Protein AF-A0A2S9G5D5-F1 (afdb_monomer)

Mean predicted aligned error: 4.64 Å

Structure (mmCIF, N/CA/C/O backbone):
data_AF-A0A2S9G5D5-F1
#
_entry.id   AF-A0A2S9G5D5-F1
#
loop_
_atom_site.group_PDB
_atom_site.id
_atom_site.type_symbol
_atom_site.label_atom_id
_atom_site.label_alt_id
_atom_site.label_comp_id
_atom_site.label_asym_id
_atom_site.label_entity_id
_atom_site.label_seq_id
_atom_site.pdbx_PDB_ins_code
_atom_site.Cartn_x
_atom_site.Cartn_y
_atom_site.Cartn_z
_atom_site.occupancy
_atom_site.B_iso_or_equiv
_atom_site.auth_seq_id
_atom_site.auth_comp_id
_atom_site.auth_asym_id
_atom_site.auth_atom_id
_atom_site.pdbx_PDB_model_num
ATOM 1 N N . LEU A 1 1 ? -2.146 10.974 9.707 1.00 91.75 1 LEU A N 1
ATOM 2 C CA . LEU A 1 1 ? -1.515 9.667 9.412 1.00 91.75 1 LEU A CA 1
ATOM 3 C C . LEU A 1 1 ? -0.293 9.551 10.305 1.00 91.75 1 LEU A C 1
ATOM 5 O O . LEU A 1 1 ? 0.317 10.583 10.541 1.00 91.75 1 LEU A O 1
ATOM 9 N N . ASP A 1 2 ? 0.023 8.366 10.815 1.00 93.88 2 ASP A N 1
ATOM 10 C CA . ASP A 1 2 ? 1.192 8.127 11.666 1.00 93.88 2 ASP A CA 1
ATOM 11 C C . ASP A 1 2 ? 2.454 7.953 10.800 1.00 93.88 2 ASP A C 1
ATOM 13 O O . ASP A 1 2 ? 2.548 6.944 10.091 1.00 93.88 2 ASP A O 1
ATOM 17 N N . PRO A 1 3 ? 3.412 8.902 10.819 1.00 92.12 3 PRO A N 1
ATOM 18 C CA . PRO A 1 3 ? 4.652 8.791 10.055 1.00 92.12 3 PRO A CA 1
ATOM 19 C C . PRO A 1 3 ? 5.726 7.963 10.772 1.00 92.12 3 PRO A C 1
ATOM 21 O O . PRO A 1 3 ? 6.771 7.687 10.191 1.00 92.12 3 PRO A O 1
ATOM 24 N N . LYS A 1 4 ? 5.509 7.602 12.043 1.00 91.75 4 LYS A N 1
ATOM 25 C CA . LYS A 1 4 ? 6.465 6.846 12.865 1.00 91.75 4 LYS A CA 1
ATOM 26 C C . LYS A 1 4 ? 6.111 5.361 12.944 1.00 91.75 4 LYS A C 1
ATOM 28 O O . LYS A 1 4 ? 6.740 4.622 13.701 1.00 91.75 4 LYS A O 1
ATOM 33 N N . PHE A 1 5 ? 5.110 4.921 12.185 1.00 92.31 5 PHE A N 1
ATOM 34 C CA . PHE A 1 5 ? 4.703 3.527 12.150 1.00 92.31 5 PHE A CA 1
ATOM 35 C C . PHE A 1 5 ? 5.832 2.627 11.626 1.00 92.31 5 PHE A C 1
ATOM 37 O O . PHE A 1 5 ? 6.459 2.895 10.601 1.00 92.31 5 PHE A O 1
ATOM 44 N N . SER A 1 6 ? 6.045 1.512 12.318 1.00 91.81 6 SER A N 1
ATOM 45 C CA . SER A 1 6 ? 6.943 0.431 11.932 1.00 91.81 6 SER A CA 1
ATOM 46 C C . SER A 1 6 ? 6.198 -0.904 11.936 1.00 91.81 6 SER A C 1
ATOM 48 O O . SER A 1 6 ? 5.195 -1.100 12.630 1.00 91.81 6 SER A O 1
ATOM 50 N N . ASN A 1 7 ? 6.731 -1.880 11.204 1.00 90.94 7 ASN A N 1
ATOM 51 C CA . ASN A 1 7 ? 6.224 -3.251 11.211 1.00 90.94 7 ASN A CA 1
ATOM 52 C C . ASN A 1 7 ? 6.384 -3.958 12.564 1.00 90.94 7 ASN A C 1
ATOM 54 O O . ASN A 1 7 ? 5.748 -4.984 12.788 1.00 90.94 7 ASN A O 1
ATOM 58 N N . SER A 1 8 ? 7.151 -3.388 13.497 1.00 89.19 8 SER A N 1
ATOM 59 C CA . SER A 1 8 ? 7.199 -3.843 14.889 1.00 89.19 8 SER A CA 1
ATOM 60 C C . SER A 1 8 ? 6.023 -3.345 15.746 1.00 89.19 8 SER A C 1
ATOM 62 O O . SER A 1 8 ? 5.735 -3.943 16.781 1.00 89.19 8 SER A O 1
ATOM 64 N N . ASN A 1 9 ? 5.300 -2.289 15.347 1.00 84.38 9 ASN A N 1
ATOM 65 C CA . ASN A 1 9 ? 4.185 -1.749 16.137 1.00 84.38 9 ASN A CA 1
ATOM 66 C C . ASN A 1 9 ? 2.974 -2.681 16.086 1.00 84.38 9 ASN A C 1
ATOM 68 O O . ASN A 1 9 ? 2.403 -2.864 15.016 1.00 84.38 9 ASN A O 1
ATOM 72 N N . ALA A 1 10 ? 2.520 -3.237 17.211 1.00 74.56 10 ALA A N 1
ATOM 73 C CA . ALA A 1 10 ? 1.380 -4.163 17.233 1.00 74.56 10 ALA A CA 1
ATOM 74 C C . ALA A 1 10 ? 0.070 -3.556 16.688 1.00 74.56 10 ALA A C 1
ATOM 76 O O . ALA A 1 10 ? -0.690 -4.252 16.021 1.00 74.56 10 ALA A O 1
ATOM 77 N N . GLN A 1 11 ? -0.183 -2.269 16.944 1.00 79.75 11 GLN A N 1
ATOM 78 C CA . GLN A 1 11 ? -1.345 -1.514 16.464 1.00 79.75 11 GLN A CA 1
ATOM 79 C C . GLN A 1 11 ? -0.932 -0.074 16.123 1.00 79.75 11 GLN A C 1
ATOM 81 O O . GLN A 1 11 ? 0.080 0.422 16.618 1.00 79.75 11 GLN A O 1
ATOM 86 N N . THR A 1 12 ? -1.718 0.606 15.285 1.00 83.06 12 THR A N 1
ATOM 87 C CA . THR A 1 12 ? -1.602 2.067 15.109 1.00 83.06 12 THR A CA 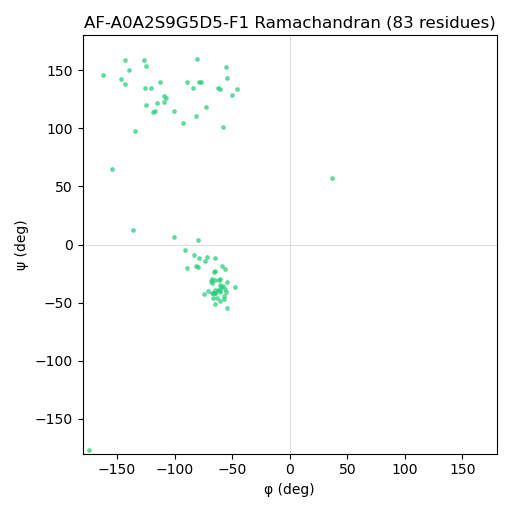1
ATOM 88 C C . THR A 1 12 ? -2.263 2.759 16.294 1.00 83.06 12 THR A C 1
ATOM 90 O O . THR A 1 12 ? -3.326 2.308 16.719 1.00 83.06 12 THR A O 1
ATOM 93 N N . SER A 1 13 ? -1.657 3.838 16.806 1.00 86.00 13 SER A N 1
ATOM 94 C CA . SER A 1 13 ? -2.290 4.654 17.852 1.00 86.00 13 SER A CA 1
ATOM 95 C C . SER A 1 13 ? -3.681 5.119 17.407 1.00 86.00 13 SER A C 1
ATOM 97 O O . SER A 1 13 ? -3.884 5.450 16.236 1.00 86.00 13 SER A O 1
ATOM 99 N N . SER A 1 14 ? -4.626 5.173 18.349 1.00 87.62 14 SER A N 1
ATOM 100 C CA . SER A 1 14 ? -5.970 5.720 18.133 1.00 87.62 14 SER A CA 1
ATOM 101 C C . SER A 1 14 ? -5.962 7.182 17.684 1.00 87.62 14 SER A C 1
ATOM 103 O O . SER A 1 14 ? -6.940 7.637 17.100 1.00 87.62 14 SER A O 1
ATOM 105 N N . ASP A 1 15 ? -4.855 7.894 17.898 1.00 93.44 15 ASP A N 1
ATOM 106 C CA . ASP A 1 15 ? -4.690 9.294 17.495 1.00 93.44 15 ASP A CA 1
ATOM 107 C C . ASP A 1 15 ? -4.553 9.464 15.971 1.00 93.44 15 ASP A C 1
ATOM 109 O O . ASP A 1 15 ? -4.603 10.581 15.454 1.00 93.44 15 ASP A O 1
ATOM 113 N N . TYR A 1 16 ? -4.376 8.365 15.224 1.00 93.38 16 TYR A N 1
ATOM 114 C CA . TYR A 1 16 ? -4.193 8.395 13.776 1.00 93.38 16 TYR A CA 1
ATOM 115 C C . TYR A 1 16 ? -5.185 7.494 13.034 1.00 93.38 16 TYR A C 1
ATOM 117 O O . TYR A 1 16 ? -5.337 6.310 13.316 1.00 93.38 16 TYR A O 1
ATOM 125 N N . HIS A 1 17 ? -5.762 8.028 11.955 1.00 92.00 17 HIS A N 1
ATOM 126 C CA . HIS A 1 17 ? -6.656 7.283 11.057 1.00 92.00 17 HIS A CA 1
ATOM 127 C C . HIS A 1 17 ? -5.941 6.269 10.140 1.00 92.00 17 HIS A C 1
ATOM 129 O O . HIS A 1 17 ? -6.579 5.429 9.511 1.00 92.00 17 HIS A O 1
ATOM 135 N N . GLY A 1 18 ? -4.615 6.344 10.024 1.00 93.75 18 GLY A N 1
ATOM 136 C CA . GLY A 1 18 ? -3.831 5.570 9.061 1.00 93.75 18 GLY A CA 1
ATOM 137 C C . GLY A 1 18 ? -2.335 5.766 9.265 1.00 93.75 18 GLY A C 1
ATOM 138 O O . GLY A 1 18 ? -1.933 6.474 10.186 1.00 93.75 18 GLY A O 1
ATOM 139 N N . VAL A 1 19 ? -1.523 5.157 8.405 1.00 95.25 19 VAL A N 1
ATOM 140 C CA . VAL A 1 19 ? -0.055 5.123 8.512 1.00 95.25 19 VAL A CA 1
ATOM 141 C C . VAL A 1 19 ? 0.586 5.659 7.235 1.00 95.25 19 VAL A C 1
ATOM 143 O O . VAL A 1 19 ? -0.026 5.577 6.171 1.00 95.25 19 VAL A O 1
ATOM 146 N N . VAL A 1 20 ? 1.800 6.192 7.347 1.00 96.19 20 VAL A N 1
ATOM 147 C CA . VAL A 1 20 ? 2.676 6.479 6.201 1.00 96.19 20 VAL A CA 1
ATOM 148 C C . VAL A 1 20 ? 3.820 5.476 6.247 1.00 96.19 20 VAL A C 1
ATOM 150 O O . VAL A 1 20 ? 4.443 5.313 7.293 1.00 96.19 20 VAL A O 1
ATOM 153 N N . VAL A 1 21 ? 4.059 4.776 5.140 1.00 94.81 21 VAL A N 1
ATOM 154 C CA . VAL A 1 21 ? 5.078 3.725 5.044 1.00 94.81 21 VAL A CA 1
ATOM 155 C C . VAL A 1 21 ? 5.803 3.807 3.710 1.00 94.81 21 VAL A C 1
ATOM 157 O O . VAL A 1 21 ? 5.222 4.222 2.710 1.00 94.81 21 VAL A O 1
ATOM 160 N N . THR A 1 22 ? 7.068 3.402 3.694 1.00 93.62 22 THR A N 1
ATOM 161 C CA . THR A 1 22 ? 7.854 3.290 2.461 1.00 93.62 22 THR A CA 1
ATOM 162 C C . THR A 1 22 ? 7.544 1.986 1.725 1.00 93.62 22 THR A C 1
ATOM 164 O O . THR A 1 22 ? 7.114 1.002 2.337 1.00 93.62 22 THR A O 1
ATOM 167 N N . TYR A 1 23 ? 7.842 1.928 0.423 1.00 93.44 23 TYR A N 1
ATOM 168 C CA . TYR A 1 23 ? 7.760 0.679 -0.346 1.00 93.44 23 TYR A CA 1
ATOM 169 C C . TYR A 1 23 ? 8.598 -0.441 0.278 1.00 93.44 23 TYR A C 1
ATOM 171 O O . TYR A 1 23 ? 8.118 -1.562 0.408 1.00 93.44 23 TYR A O 1
ATOM 179 N N . ALA A 1 24 ? 9.805 -0.129 0.759 1.00 92.25 24 ALA A N 1
ATOM 180 C CA . ALA A 1 24 ? 10.662 -1.097 1.441 1.00 92.25 24 ALA A CA 1
ATOM 181 C C . ALA A 1 24 ? 10.032 -1.636 2.741 1.00 92.25 24 ALA A C 1
ATOM 183 O O . ALA A 1 24 ? 10.126 -2.831 3.026 1.00 92.25 24 ALA A O 1
ATOM 184 N N . GLN A 1 25 ? 9.354 -0.784 3.521 1.00 93.75 25 GLN A N 1
ATOM 185 C CA . GLN A 1 25 ? 8.623 -1.235 4.707 1.00 93.75 25 GLN A CA 1
ATOM 186 C C . GLN A 1 25 ? 7.485 -2.185 4.323 1.00 93.75 25 GLN A C 1
ATOM 188 O O . GLN A 1 25 ? 7.381 -3.254 4.928 1.00 93.75 25 GLN A O 1
ATOM 193 N N . VAL A 1 26 ? 6.693 -1.854 3.298 1.00 94.62 26 VAL A N 1
ATOM 194 C CA . VAL A 1 26 ? 5.623 -2.739 2.803 1.00 94.62 26 VAL A CA 1
ATOM 195 C C . VAL A 1 26 ? 6.202 -4.069 2.324 1.00 94.62 26 VAL A C 1
ATOM 197 O O . VAL A 1 26 ? 5.754 -5.122 2.769 1.00 94.62 26 VAL A O 1
ATOM 200 N N . ALA A 1 27 ? 7.253 -4.023 1.501 1.00 93.81 27 ALA A N 1
ATOM 201 C CA . ALA A 1 27 ? 7.924 -5.199 0.954 1.00 93.81 27 ALA A CA 1
ATOM 202 C C . ALA A 1 27 ? 8.514 -6.123 2.022 1.00 93.81 27 ALA A C 1
ATOM 204 O O . ALA A 1 27 ? 8.558 -7.333 1.821 1.00 93.81 27 ALA A O 1
ATOM 205 N N . SER A 1 28 ? 8.922 -5.588 3.176 1.00 94.25 28 SER A N 1
ATOM 206 C CA . SER A 1 28 ? 9.438 -6.426 4.260 1.00 94.25 28 SER A CA 1
ATOM 207 C C . SER A 1 28 ? 8.372 -7.337 4.887 1.00 94.25 28 SER A C 1
ATOM 209 O O . SER A 1 28 ? 8.734 -8.399 5.382 1.00 94.25 28 SER A O 1
ATOM 211 N N . HIS A 1 29 ? 7.090 -6.932 4.901 1.00 95.12 29 HIS A N 1
ATOM 212 C CA . HIS A 1 29 ? 5.987 -7.672 5.540 1.00 95.12 29 HIS A CA 1
ATOM 213 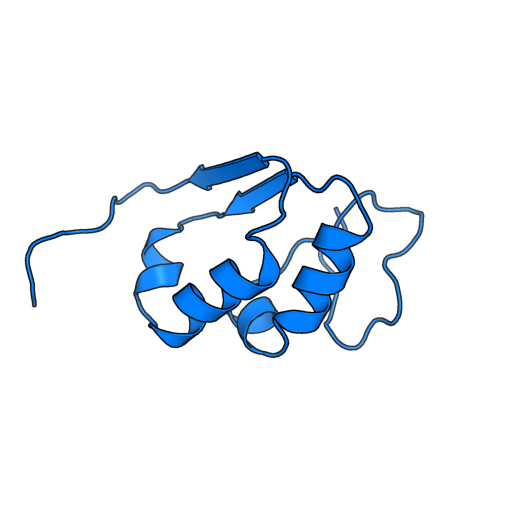C C . HIS A 1 29 ? 4.610 -7.365 4.893 1.00 95.12 29 HIS A C 1
ATOM 215 O O . HIS A 1 29 ? 3.719 -6.827 5.564 1.00 95.12 29 HIS A O 1
ATOM 221 N N . PRO A 1 30 ? 4.378 -7.716 3.615 1.00 95.81 30 PRO A N 1
ATOM 222 C CA . PRO A 1 30 ? 3.164 -7.333 2.882 1.00 95.81 30 PRO A CA 1
ATOM 223 C C . PRO A 1 30 ? 1.868 -7.869 3.513 1.00 95.81 30 PRO A C 1
ATOM 225 O O . PRO A 1 30 ? 0.905 -7.114 3.676 1.00 95.81 30 PRO A O 1
ATOM 228 N N . ALA A 1 31 ? 1.867 -9.116 3.998 1.00 95.56 31 ALA A N 1
ATOM 229 C CA . ALA A 1 31 ? 0.718 -9.732 4.667 1.00 95.56 31 ALA A CA 1
ATOM 230 C C . ALA A 1 31 ? 0.172 -8.916 5.855 1.00 95.56 31 ALA A C 1
ATOM 232 O O . ALA A 1 31 ? -1.033 -8.901 6.103 1.00 95.56 31 ALA A O 1
ATOM 233 N N . ARG A 1 32 ? 1.031 -8.192 6.585 1.00 93.44 32 ARG A N 1
ATOM 234 C CA . ARG A 1 32 ? 0.611 -7.320 7.695 1.00 93.44 32 ARG A CA 1
ATOM 235 C C . ARG A 1 32 ? -0.258 -6.164 7.207 1.00 93.44 32 ARG A C 1
ATOM 237 O O . ARG A 1 32 ? -1.243 -5.801 7.854 1.00 93.44 32 ARG A O 1
ATOM 244 N N . HIS A 1 33 ? 0.126 -5.578 6.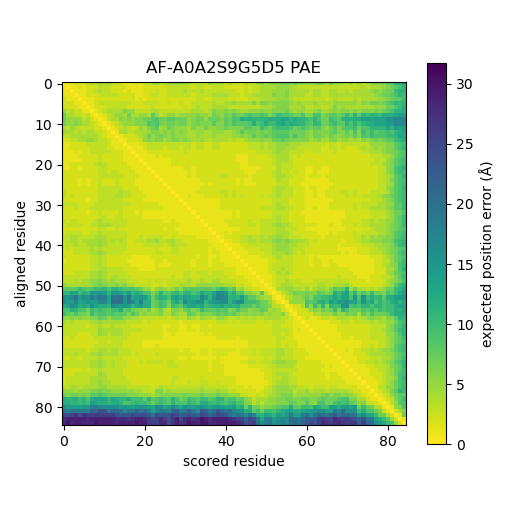079 1.00 95.44 33 HIS A N 1
ATOM 245 C CA . HIS A 1 33 ? -0.626 -4.508 5.441 1.00 95.44 33 HIS A CA 1
ATOM 246 C C . HIS A 1 33 ? -1.917 -5.053 4.830 1.00 95.44 33 HIS A C 1
ATOM 248 O O . HIS A 1 33 ? -2.959 -4.444 5.055 1.00 95.44 33 HIS A O 1
ATOM 254 N N . ARG A 1 34 ? -1.883 -6.243 4.211 1.00 96.62 34 ARG A N 1
ATOM 255 C CA . ARG A 1 34 ? -3.082 -6.942 3.720 1.00 96.62 34 ARG A CA 1
ATOM 256 C C . ARG A 1 34 ? -4.123 -7.135 4.817 1.00 96.62 34 ARG A C 1
ATOM 258 O O . ARG A 1 34 ? -5.232 -6.631 4.694 1.00 96.62 34 ARG A O 1
ATOM 265 N N . VAL A 1 35 ? -3.741 -7.742 5.945 1.00 94.44 35 VAL A N 1
ATOM 266 C CA . VAL A 1 35 ? -4.645 -7.953 7.093 1.00 94.44 35 VAL A CA 1
ATOM 267 C C . VAL A 1 35 ? -5.252 -6.632 7.577 1.00 94.44 35 VAL A C 1
ATOM 269 O O . VAL A 1 35 ? -6.421 -6.576 7.957 1.00 94.44 35 VAL A O 1
ATOM 272 N N . ARG A 1 36 ? -4.487 -5.535 7.573 1.00 91.19 36 ARG A N 1
ATOM 273 C CA . ARG A 1 36 ? -5.021 -4.213 7.931 1.00 91.19 36 ARG A CA 1
ATOM 274 C C . ARG A 1 36 ? -6.045 -3.717 6.905 1.00 91.19 36 ARG A C 1
ATOM 276 O O . ARG A 1 36 ? -7.082 -3.196 7.317 1.00 91.19 36 ARG A O 1
ATOM 283 N N . THR A 1 37 ? -5.722 -3.844 5.621 1.00 95.75 37 THR A N 1
ATOM 284 C CA . THR A 1 37 ? -6.546 -3.415 4.485 1.00 95.75 37 THR A CA 1
ATOM 285 C C . THR A 1 37 ? -7.853 -4.206 4.407 1.00 95.75 37 THR A C 1
ATOM 287 O O . THR A 1 37 ? -8.897 -3.611 4.174 1.00 95.75 37 THR A O 1
ATOM 290 N N . GLU A 1 38 ? -7.826 -5.510 4.682 1.00 95.56 38 GLU A N 1
ATOM 291 C CA . GLU A 1 38 ? -9.014 -6.377 4.730 1.00 95.56 38 GLU A CA 1
ATOM 292 C C . GLU A 1 38 ? -9.941 -6.010 5.900 1.00 95.56 38 GLU A C 1
ATOM 294 O O . GLU A 1 38 ? -11.160 -5.936 5.754 1.00 95.56 38 GLU A O 1
ATOM 299 N N . ASN A 1 39 ? -9.370 -5.729 7.077 1.00 93.50 39 ASN A N 1
ATOM 300 C CA . ASN A 1 39 ? -10.147 -5.470 8.293 1.00 93.50 39 ASN A CA 1
ATOM 301 C C . ASN A 1 39 ? -10.740 -4.053 8.375 1.00 93.50 39 ASN A C 1
ATOM 303 O O . ASN A 1 39 ? -11.533 -3.768 9.277 1.00 93.50 39 ASN A O 1
ATOM 307 N N . ARG A 1 40 ? -10.334 -3.126 7.500 1.00 91.44 40 ARG A N 1
A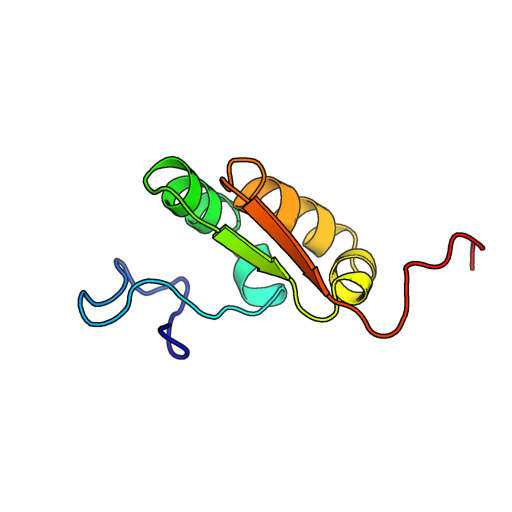TOM 308 C CA . ARG A 1 40 ? -10.789 -1.727 7.526 1.00 91.44 40 ARG A CA 1
ATOM 309 C C . ARG A 1 40 ? -10.960 -1.190 6.115 1.00 91.44 40 ARG A C 1
ATOM 311 O O . ARG A 1 40 ? -10.073 -1.345 5.288 1.00 91.44 40 ARG A O 1
ATOM 318 N N . ARG A 1 41 ? -12.033 -0.429 5.866 1.00 95.31 41 ARG A N 1
ATOM 319 C CA . ARG A 1 41 ? -12.194 0.329 4.610 1.00 95.31 41 ARG A CA 1
ATOM 320 C C . ARG A 1 41 ? -11.020 1.292 4.429 1.00 95.31 41 ARG A C 1
ATOM 322 O O . ARG A 1 41 ? -10.980 2.346 5.059 1.00 95.31 41 ARG A O 1
ATOM 329 N N . THR A 1 42 ? -10.075 0.908 3.579 1.00 95.44 42 THR A N 1
ATOM 330 C CA . THR A 1 42 ? -8.777 1.575 3.463 1.00 95.44 42 THR A CA 1
ATOM 331 C C . THR A 1 42 ? -8.625 2.179 2.067 1.00 95.44 42 THR A C 1
ATOM 333 O O . THR A 1 42 ? -8.607 1.432 1.086 1.00 95.44 42 THR A O 1
ATOM 336 N N . PRO A 1 43 ? -8.543 3.515 1.935 1.00 97.12 43 PRO A N 1
ATOM 337 C CA . PRO A 1 43 ? -7.976 4.144 0.752 1.00 97.12 43 PRO A CA 1
ATOM 338 C C . PRO A 1 43 ? -6.442 4.104 0.823 1.00 97.12 43 PRO A C 1
ATOM 340 O O . PRO A 1 43 ? -5.862 4.343 1.883 1.00 97.12 43 PRO A O 1
ATOM 343 N N . VAL A 1 44 ? -5.792 3.831 -0.306 1.00 97.50 44 VAL A N 1
ATOM 344 C CA . VAL A 1 44 ? -4.327 3.810 -0.428 1.00 97.50 44 VAL A CA 1
ATOM 345 C C . VAL A 1 44 ? -3.892 4.829 -1.472 1.00 97.50 44 VAL A C 1
ATOM 347 O O . VAL A 1 44 ? -4.487 4.911 -2.548 1.00 97.50 44 VAL A O 1
ATOM 350 N N . VAL A 1 45 ? -2.860 5.605 -1.140 1.00 97.50 45 VAL A N 1
ATOM 351 C CA . VAL A 1 45 ? -2.198 6.544 -2.050 1.00 97.50 45 VAL A CA 1
ATOM 352 C C . VAL A 1 45 ? -0.767 6.066 -2.249 1.00 97.50 45 VAL A C 1
ATOM 354 O O . VAL A 1 45 ? -0.029 5.923 -1.276 1.00 97.50 45 VAL A O 1
ATOM 357 N N . PHE A 1 46 ? -0.398 5.807 -3.497 1.00 96.00 46 PHE A N 1
ATOM 358 C CA . PHE A 1 46 ? 0.953 5.452 -3.903 1.00 96.00 46 PHE A CA 1
ATOM 359 C C . PHE A 1 46 ? 1.630 6.681 -4.492 1.00 96.00 46 PHE A C 1
ATOM 361 O O . PHE A 1 46 ? 1.192 7.180 -5.528 1.00 96.00 46 PHE A O 1
ATOM 368 N N . ASP A 1 47 ? 2.670 7.164 -3.823 1.00 95.50 47 ASP A N 1
ATOM 369 C CA . ASP A 1 47 ? 3.491 8.268 -4.311 1.00 95.50 47 ASP A CA 1
ATOM 370 C C . ASP A 1 47 ? 4.645 7.734 -5.167 1.00 95.50 47 ASP A C 1
ATOM 372 O O . ASP A 1 47 ? 5.199 6.674 -4.857 1.00 95.50 47 ASP A O 1
ATOM 376 N N . GLU A 1 48 ? 4.946 8.429 -6.263 1.00 94.06 48 GLU A N 1
ATOM 377 C CA . GLU A 1 48 ? 5.885 8.018 -7.318 1.00 94.06 48 GLU A CA 1
ATOM 378 C C . GLU A 1 48 ? 5.863 6.509 -7.615 1.00 94.06 48 GLU A C 1
ATOM 380 O O . GLU A 1 48 ? 6.868 5.800 -7.525 1.00 94.06 48 GLU A O 1
ATOM 385 N N . ILE A 1 49 ? 4.673 6.007 -7.966 1.00 91.06 49 ILE A N 1
ATOM 386 C CA . ILE A 1 49 ? 4.404 4.568 -8.137 1.00 91.06 49 ILE A CA 1
ATOM 387 C C . ILE A 1 49 ? 5.329 3.884 -9.153 1.00 91.06 49 ILE A C 1
ATOM 389 O O . ILE A 1 49 ? 5.505 2.668 -9.075 1.00 91.06 49 ILE A O 1
ATOM 393 N N . HIS A 1 50 ? 5.953 4.635 -10.068 1.00 88.56 50 HIS A N 1
ATOM 394 C CA . HIS A 1 50 ? 6.904 4.075 -11.028 1.00 88.56 50 HIS A CA 1
ATOM 395 C C . HIS A 1 50 ? 8.077 3.365 -10.335 1.00 88.56 50 HIS A C 1
ATOM 397 O O . HIS A 1 50 ? 8.459 2.280 -10.764 1.00 88.56 50 HIS A O 1
ATOM 403 N N . HIS A 1 51 ? 8.538 3.871 -9.184 1.00 86.25 51 HIS A N 1
AT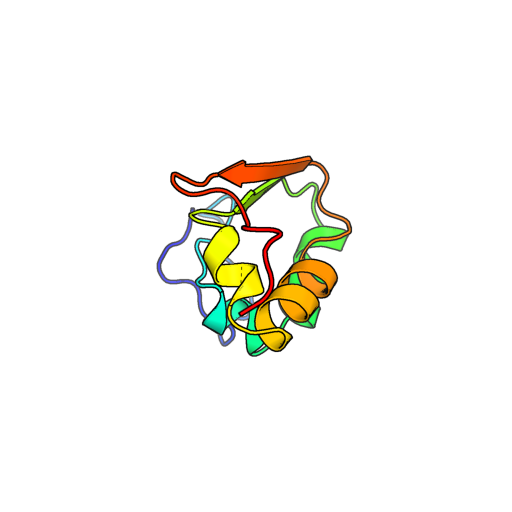OM 404 C CA . HIS A 1 51 ? 9.565 3.208 -8.376 1.00 86.25 51 HIS A CA 1
ATOM 405 C C . HIS A 1 51 ? 9.110 1.870 -7.783 1.00 86.25 51 HIS A C 1
ATOM 407 O O . HIS A 1 51 ? 9.926 0.997 -7.492 1.00 86.25 51 HIS A O 1
ATOM 413 N N . GLY A 1 52 ? 7.799 1.673 -7.620 1.00 77.62 52 GLY A N 1
ATOM 414 C CA . GLY A 1 52 ? 7.230 0.387 -7.220 1.00 77.62 52 GLY A CA 1
ATOM 415 C C . GLY A 1 52 ? 7.437 -0.710 -8.269 1.00 77.62 52 GLY A C 1
ATOM 416 O O . GLY A 1 52 ? 7.424 -1.886 -7.913 1.00 77.62 52 GLY A O 1
ATOM 417 N N . GLY A 1 53 ? 7.652 -0.341 -9.538 1.00 71.06 53 GLY A N 1
ATOM 418 C CA . GLY A 1 53 ? 8.009 -1.269 -10.616 1.00 71.06 53 GLY A CA 1
ATOM 419 C C . GLY A 1 53 ? 9.513 -1.495 -10.788 1.00 71.06 53 GLY A C 1
ATOM 420 O O . GLY A 1 53 ? 9.889 -2.528 -11.339 1.00 71.06 53 GLY A O 1
ATOM 421 N N . ASP A 1 54 ? 10.366 -0.593 -10.283 1.00 68.31 54 ASP A N 1
ATOM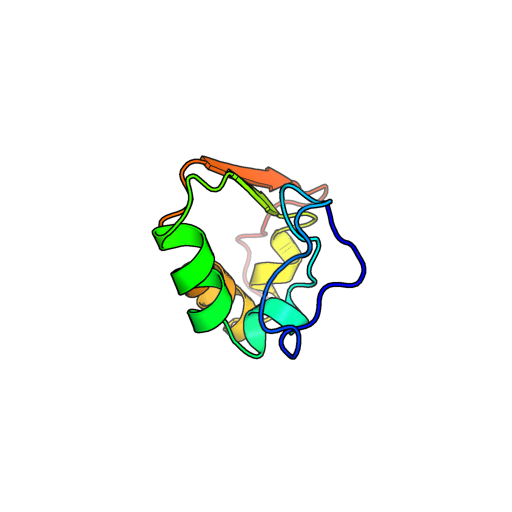 422 C CA . ASP A 1 54 ? 11.834 -0.675 -10.418 1.00 68.31 54 ASP A CA 1
ATOM 423 C C . ASP A 1 54 ? 12.416 -1.940 -9.765 1.00 68.31 54 ASP A C 1
ATOM 425 O O . ASP A 1 54 ? 13.417 -2.496 -10.218 1.00 68.31 54 ASP A O 1
ATOM 429 N N . ALA A 1 55 ? 11.766 -2.435 -8.710 1.00 70.62 55 ALA A N 1
ATOM 430 C CA . ALA A 1 55 ? 12.055 -3.726 -8.108 1.00 70.62 55 ALA A CA 1
ATOM 431 C C . ALA A 1 55 ? 10.813 -4.613 -8.208 1.00 70.62 55 ALA A C 1
ATOM 433 O O . ALA A 1 55 ? 9.818 -4.357 -7.531 1.00 70.62 55 ALA A O 1
ATOM 434 N N . LYS A 1 56 ? 10.878 -5.705 -8.988 1.00 72.88 56 LYS A N 1
ATOM 435 C CA . LYS A 1 56 ? 9.765 -6.674 -9.118 1.00 72.88 56 LYS A CA 1
ATOM 436 C C . LYS A 1 56 ? 9.182 -7.096 -7.758 1.00 72.88 56 LYS A C 1
ATOM 438 O O . LYS A 1 56 ? 7.972 -7.226 -7.620 1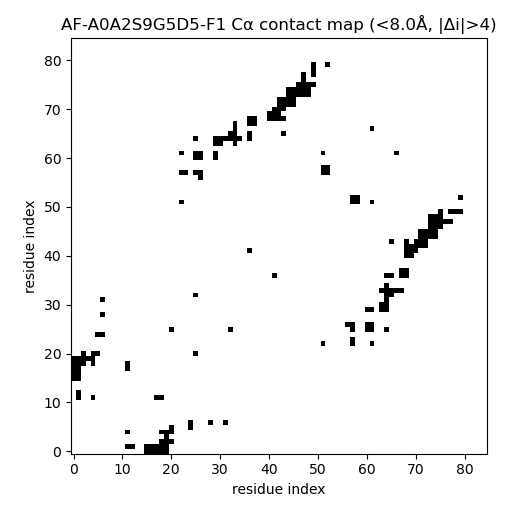.00 72.88 56 LYS A O 1
ATOM 443 N N . SER A 1 57 ? 10.036 -7.230 -6.739 1.00 75.31 57 SER A N 1
ATOM 444 C CA . SER A 1 57 ? 9.630 -7.575 -5.372 1.00 75.31 57 SER A CA 1
ATOM 445 C C . SER A 1 57 ? 8.754 -6.519 -4.691 1.00 75.31 57 SER A C 1
ATOM 447 O O . SER A 1 57 ? 7.912 -6.871 -3.867 1.00 75.31 57 SER A O 1
ATOM 449 N N . TRP A 1 58 ? 8.919 -5.234 -5.012 1.00 85.38 58 TRP A N 1
ATOM 450 C CA . TRP A 1 58 ? 8.079 -4.167 -4.469 1.00 85.38 58 TRP A CA 1
ATOM 451 C C . TRP A 1 58 ? 6.702 -4.178 -5.120 1.00 85.38 58 TRP A C 1
ATOM 453 O O . TRP A 1 58 ? 5.709 -4.093 -4.400 1.00 85.38 58 TRP A O 1
ATOM 463 N N . GLY A 1 59 ? 6.641 -4.366 -6.442 1.00 86.25 59 GLY A N 1
ATOM 464 C CA . GLY A 1 59 ? 5.392 -4.488 -7.195 1.00 86.25 59 GLY A CA 1
ATOM 465 C C . GLY A 1 59 ? 4.501 -5.623 -6.682 1.00 86.25 59 GLY A C 1
ATOM 466 O O . GLY A 1 59 ? 3.315 -5.415 -6.413 1.00 86.25 59 GLY A O 1
ATOM 467 N N . ASP A 1 60 ? 5.083 -6.803 -6.457 1.00 91.56 60 ASP A N 1
ATOM 468 C CA . ASP A 1 60 ? 4.350 -7.942 -5.894 1.00 91.56 60 ASP A CA 1
ATOM 469 C C . ASP A 1 60 ? 3.879 -7.668 -4.459 1.00 91.56 60 ASP A C 1
ATOM 471 O O . ASP A 1 60 ? 2.727 -7.949 -4.117 1.00 91.56 60 ASP A O 1
ATOM 475 N N . ALA A 1 61 ? 4.727 -7.048 -3.635 1.00 94.44 61 ALA A N 1
ATOM 476 C CA . ALA A 1 61 ? 4.393 -6.744 -2.250 1.00 94.44 61 ALA A CA 1
ATOM 477 C C . ALA A 1 61 ? 3.280 -5.698 -2.104 1.00 94.44 61 ALA A C 1
ATOM 479 O O . ALA A 1 61 ? 2.397 -5.866 -1.262 1.00 94.44 61 ALA A O 1
ATOM 480 N N . ILE A 1 62 ? 3.287 -4.622 -2.902 1.00 94.19 62 ILE A N 1
ATOM 481 C CA . ILE A 1 62 ? 2.204 -3.625 -2.857 1.00 94.19 62 ILE A CA 1
ATOM 482 C C . ILE A 1 62 ? 0.890 -4.206 -3.370 1.00 94.19 62 ILE A C 1
ATOM 484 O O . ILE A 1 62 ? -0.171 -3.843 -2.859 1.00 94.19 62 ILE A O 1
ATOM 488 N N . ARG A 1 63 ? 0.953 -5.130 -4.339 1.00 93.94 63 ARG A N 1
ATOM 489 C CA . ARG A 1 63 ? -0.227 -5.849 -4.814 1.00 93.94 63 ARG A CA 1
ATOM 490 C C . ARG A 1 63 ? -0.784 -6.725 -3.698 1.00 93.94 63 ARG A C 1
ATOM 492 O O . ARG A 1 63 ? -1.952 -6.575 -3.367 1.00 93.94 63 ARG A O 1
ATOM 499 N N . GLU A 1 64 ? 0.043 -7.555 -3.063 1.00 96.50 64 GLU A N 1
ATOM 500 C CA . GLU A 1 64 ? -0.378 -8.382 -1.922 1.00 96.50 64 GLU A CA 1
ATOM 501 C C . GLU A 1 64 ? -0.958 -7.535 -0.778 1.00 96.50 64 GLU A C 1
ATOM 503 O O . GLU A 1 64 ? -1.999 -7.870 -0.218 1.00 96.50 64 GLU A O 1
ATOM 508 N N . ALA A 1 65 ? -0.306 -6.424 -0.435 1.00 96.94 65 ALA A N 1
ATOM 509 C CA . ALA A 1 65 ? -0.681 -5.582 0.696 1.00 96.94 65 ALA A CA 1
ATOM 510 C C . ALA A 1 65 ? -2.014 -4.834 0.519 1.00 96.94 65 ALA A C 1
ATOM 512 O O . ALA A 1 65 ? -2.682 -4.521 1.513 1.00 96.94 65 ALA A O 1
ATOM 513 N N . PHE A 1 66 ? -2.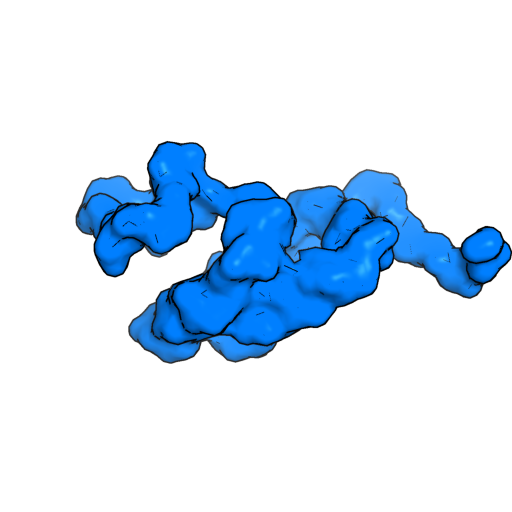368 -4.474 -0.718 1.00 97.31 66 PHE A N 1
ATOM 514 C CA . PHE A 1 66 ? -3.385 -3.453 -0.972 1.00 97.31 66 PHE A CA 1
ATOM 515 C C . PHE A 1 66 ? -4.394 -3.811 -2.068 1.00 97.31 66 PHE A C 1
ATOM 517 O O . PHE A 1 66 ? -5.139 -2.924 -2.487 1.00 97.31 66 PHE A O 1
ATOM 524 N N . ASP A 1 67 ? -4.462 -5.062 -2.541 1.00 96.00 67 ASP A N 1
ATOM 525 C CA . ASP A 1 67 ? -5.440 -5.433 -3.577 1.00 96.00 67 ASP A CA 1
ATOM 526 C C . ASP A 1 67 ? -6.892 -5.205 -3.126 1.00 96.00 67 ASP A C 1
ATOM 528 O O . ASP A 1 67 ? -7.690 -4.643 -3.878 1.00 96.00 67 ASP A O 1
ATOM 532 N N . ASP A 1 68 ? -7.183 -5.501 -1.855 1.00 96.81 68 ASP A N 1
ATOM 533 C CA . ASP A 1 68 ? -8.491 -5.299 -1.212 1.00 96.81 68 ASP A CA 1
ATOM 534 C C . ASP A 1 68 ? -8.763 -3.847 -0.776 1.00 96.81 68 ASP A C 1
ATOM 536 O O . ASP A 1 68 ? -9.783 -3.544 -0.144 1.00 96.81 68 ASP A O 1
ATOM 540 N N . ALA A 1 69 ? -7.862 -2.908 -1.085 1.00 97.81 69 ALA A N 1
ATOM 541 C CA . ALA A 1 69 ? -8.077 -1.506 -0.754 1.00 97.81 69 ALA A CA 1
ATOM 542 C C . ALA A 1 69 ? -9.338 -0.979 -1.449 1.00 97.81 69 ALA A C 1
ATOM 544 O O . ALA A 1 69 ? -9.543 -1.139 -2.653 1.00 97.81 69 ALA A O 1
ATOM 545 N N . THR A 1 70 ? -10.176 -0.260 -0.698 1.00 97.31 70 THR A N 1
ATOM 546 C CA . THR A 1 70 ? -11.455 0.251 -1.211 1.00 97.31 70 THR A CA 1
ATOM 547 C C . THR A 1 70 ? -11.248 1.194 -2.396 1.00 97.31 70 THR A C 1
ATOM 549 O O . THR A 1 70 ? -12.082 1.252 -3.300 1.00 97.31 70 THR A O 1
ATOM 552 N N . ARG A 1 71 ? -10.156 1.964 -2.379 1.00 97.38 71 ARG A N 1
ATOM 553 C CA . ARG A 1 71 ? -9.714 2.845 -3.465 1.00 97.38 71 ARG A CA 1
ATOM 554 C C . ARG A 1 71 ? -8.187 2.874 -3.483 1.00 97.38 71 ARG A C 1
ATOM 556 O O . ARG A 1 71 ? -7.568 2.898 -2.421 1.00 97.38 71 ARG A O 1
ATOM 563 N N . ARG A 1 72 ? -7.606 2.921 -4.681 1.00 96.69 72 ARG A N 1
ATOM 564 C CA . ARG A 1 72 ? -6.164 3.045 -4.917 1.00 96.69 72 ARG A CA 1
ATOM 565 C C . ARG A 1 72 ? -5.926 4.256 -5.814 1.00 96.69 72 ARG A C 1
ATOM 567 O O . ARG A 1 72 ? -6.469 4.303 -6.914 1.00 96.69 72 ARG A O 1
ATOM 574 N N . LEU A 1 73 ? -5.169 5.231 -5.326 1.00 96.81 73 LEU A N 1
ATOM 575 C CA . LEU A 1 73 ? -4.717 6.392 -6.090 1.00 96.81 73 LEU A CA 1
ATOM 576 C C . LEU A 1 73 ? -3.217 6.245 -6.330 1.00 96.81 73 LEU A C 1
ATOM 578 O O . LEU A 1 73 ? -2.463 6.121 -5.372 1.00 96.81 73 LEU A O 1
ATOM 582 N N . ALA A 1 74 ? -2.795 6.257 -7.589 1.00 94.56 74 ALA A N 1
ATOM 583 C CA . ALA A 1 74 ? -1.388 6.221 -7.967 1.00 94.56 74 ALA A CA 1
ATOM 584 C C . ALA A 1 74 ? -0.975 7.597 -8.499 1.00 94.56 74 ALA A C 1
ATOM 586 O O . ALA A 1 74 ? -1.628 8.130 -9.397 1.00 94.56 74 ALA A O 1
ATOM 587 N N . LEU A 1 75 ? 0.082 8.166 -7.926 1.00 95.75 75 LEU A N 1
ATOM 588 C CA . LEU A 1 75 ? 0.657 9.454 -8.297 1.00 95.75 75 LEU A CA 1
ATOM 589 C C . LEU A 1 75 ? 2.038 9.221 -8.905 1.00 95.75 75 LEU A C 1
ATOM 591 O O . LEU A 1 75 ? 2.793 8.371 -8.432 1.00 95.75 75 LEU A O 1
ATOM 595 N N . THR A 1 76 ? 2.362 9.961 -9.962 1.00 93.69 76 THR A N 1
ATOM 596 C CA . THR A 1 76 ? 3.727 10.017 -10.484 1.00 93.69 76 THR A CA 1
ATOM 597 C C . THR A 1 76 ? 3.947 11.218 -11.399 1.00 93.69 76 THR A C 1
ATOM 599 O O . THR A 1 76 ? 3.044 11.595 -12.150 1.00 93.69 76 THR A O 1
ATOM 602 N N . GLY A 1 77 ? 5.154 11.787 -11.365 1.00 93.62 77 GLY A N 1
ATOM 603 C CA . GLY A 1 77 ? 5.629 12.741 -12.371 1.00 93.62 77 GLY A CA 1
ATOM 604 C C . GLY A 1 77 ? 6.168 12.093 -13.656 1.00 93.62 77 GLY A C 1
ATOM 605 O O . GLY A 1 77 ? 6.245 12.759 -14.688 1.00 93.62 77 GLY A O 1
ATOM 606 N N . THR A 1 78 ? 6.517 10.803 -13.625 1.00 89.56 78 THR A N 1
ATOM 607 C CA . THR A 1 78 ? 7.131 10.068 -14.745 1.00 89.56 78 THR A CA 1
ATOM 608 C C . THR A 1 78 ? 6.456 8.704 -14.929 1.00 89.56 78 THR A C 1
ATOM 610 O O . THR A 1 78 ? 6.796 7.754 -14.224 1.00 89.56 78 THR A O 1
ATOM 613 N N . PRO A 1 79 ? 5.491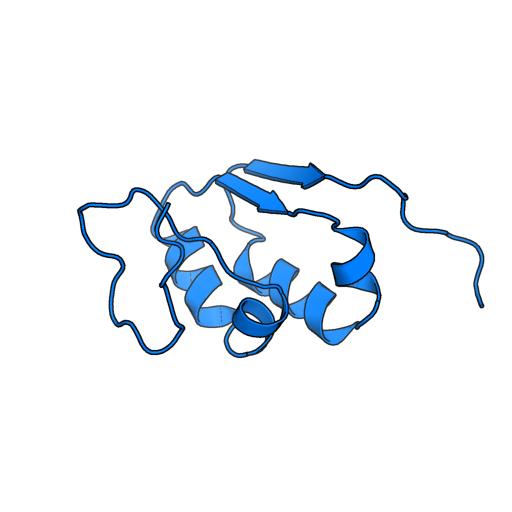 8.580 -15.861 1.00 82.25 79 PRO A N 1
ATOM 614 C CA . PRO A 1 79 ? 4.776 7.327 -16.104 1.00 82.25 79 PRO A CA 1
ATOM 615 C C . PRO A 1 79 ? 5.707 6.151 -16.426 1.00 82.25 79 PRO A C 1
ATOM 617 O O . PRO A 1 79 ? 6.783 6.347 -16.994 1.00 82.25 79 PRO A O 1
ATOM 620 N N . PHE A 1 80 ? 5.254 4.927 -16.119 1.00 79.56 80 PHE A N 1
ATOM 621 C CA . PHE A 1 80 ? 5.946 3.696 -16.509 1.00 79.56 80 PHE A CA 1
ATOM 622 C C . PHE A 1 80 ? 6.270 3.720 -18.006 1.00 79.56 80 PHE A C 1
ATOM 624 O O . PHE A 1 80 ? 5.390 3.959 -18.835 1.00 79.56 80 PHE A O 1
ATOM 631 N N . ARG A 1 81 ? 7.535 3.468 -18.346 1.00 75.19 81 ARG A N 1
ATOM 632 C CA . ARG A 1 81 ? 7.967 3.318 -19.736 1.00 75.19 81 ARG A CA 1
ATOM 633 C C . ARG A 1 81 ? 7.719 1.881 -20.182 1.00 75.19 81 ARG A C 1
ATOM 635 O O . ARG A 1 81 ? 8.009 0.948 -19.442 1.00 75.19 81 ARG A O 1
ATOM 642 N N . SER A 1 82 ? 7.159 1.727 -21.376 1.00 62.31 82 SER A N 1
ATOM 643 C CA . SER A 1 82 ? 6.904 0.438 -22.033 1.00 62.31 82 SER A CA 1
ATOM 644 C C . SER A 1 82 ? 8.053 -0.025 -22.927 1.00 62.31 82 SER A C 1
ATOM 646 O O . SER A 1 82 ? 7.983 -1.112 -23.490 1.00 62.31 82 SER A O 1
ATOM 648 N N . ASP A 1 83 ? 9.080 0.806 -23.088 1.00 65.81 83 ASP A N 1
ATOM 649 C CA . ASP A 1 83 ? 10.189 0.533 -23.987 1.00 65.81 83 ASP A CA 1
ATOM 650 C C . ASP A 1 83 ? 11.272 -0.162 -23.157 1.00 65.81 83 ASP A C 1
ATOM 652 O O . ASP A 1 83 ? 11.910 0.468 -22.310 1.00 65.81 83 ASP A O 1
ATOM 656 N N . ASP A 1 84 ? 11.396 -1.478 -23.349 1.00 48.06 84 ASP A N 1
ATOM 657 C CA . ASP A 1 84 ? 12.388 -2.336 -22.699 1.00 48.06 84 ASP A CA 1
ATOM 658 C C . ASP A 1 84 ? 13.788 -1.694 -22.740 1.00 48.06 84 ASP A C 1
ATOM 660 O O . ASP A 1 84 ? 14.250 -1.213 -23.779 1.00 48.06 84 ASP A O 1
ATOM 664 N N . SER A 1 85 ? 14.484 -1.715 -21.605 1.00 44.28 85 SER A N 1
ATOM 665 C CA . SER A 1 85 ? 15.947 -1.631 -21.540 1.00 44.28 85 SER A CA 1
ATOM 666 C C . SER A 1 85 ? 16.478 -2.885 -20.871 1.00 44.28 85 SER A C 1
ATOM 668 O O . SER A 1 85 ? 15.892 -3.276 -19.835 1.00 44.28 85 SER A O 1
#

Solvent-accessible surface area (backbone atoms only — not comparable to full-atom values): 5170 Å² total; per-residue (Å²): 98,34,74,81,62,51,95,82,51,93,66,80,60,89,93,35,96,45,71,45,78,52,65,69,59,39,45,75,47,19,67,63,44,21,56,51,24,69,78,37,96,29,76,44,78,38,73,52,41,47,63,35,61,77,40,66,65,35,41,55,20,53,46,62,17,45,67,71,29,75,40,79,46,79,39,62,97,61,77,78,77,89,74,86,129

Secondary structure (DSSP, 8-state):
-BTT--TT-SS--TT-SSB---HHHHHH-HHHHHHHHHHS--EEEETTTHHHHHSHHHHHHHHHHHTT-SEEEE--SSPPP-S--

Radius of gyration: 13.35 Å; Cα contacts (8 Å, |Δi|>4): 108; chains: 1; bounding box: 28×22×42 Å

Nearest PDB structures (foldseek):
  3ox4-assembly2_C  TM=5.436E-01  e=3.468E+00  Zymomonas mobilis
  6ahc-assembly1_B  TM=5.815E-01  e=6.968E+00  Escherichia coli K-12
  1zun-assembly1_A  TM=3.674E-01  e=1.610E+00  Pseudomonas syringae
  7ysj-assembly1_D  TM=3.219E-01  e=6.499E+00  Rattus norvegicus

pLDDT: mean 89.27, std 10.5, range [44.28, 97.81]

Foldseek 3Di:
DAAPDAPPDPDDDPVDPDYDDDLVRLLVPLVVLQVVQVVDQAEEEAEQCLVCVVDPSSVVSCCSNDVSHNHYHYDHPDDHDPDDD

Sequence (85 aa):
LDPKFSNSNAQTSSDYHGVVVTYAQVASHPARHRVRTENRRTPVVFDEIHHGGDAKSWGDAIREAFDDATRRLALTGTPFRSDDS